Protein AF-A0A1Z5L841-F1 (afdb_monomer_lite)

Structure (mmCIF, N/CA/C/O backbone):
data_AF-A0A1Z5L841-F1
#
_entry.id   AF-A0A1Z5L841-F1
#
loop_
_atom_site.group_PDB
_atom_site.id
_atom_site.type_symbol
_atom_site.label_atom_id
_atom_site.label_alt_id
_atom_site.label_comp_id
_atom_site.label_asym_id
_atom_site.label_entity_id
_atom_site.label_seq_id
_atom_site.pdbx_PDB_ins_code
_atom_site.Cartn_x
_atom_site.Cartn_y
_atom_site.Cartn_z
_atom_site.occupancy
_atom_site.B_iso_or_equiv
_atom_site.auth_seq_id
_atom_site.auth_comp_id
_atom_site.auth_asym_id
_atom_site.auth_atom_id
_atom_site.pdbx_PDB_model_num
ATOM 1 N N . MET A 1 1 ? -15.354 4.764 -1.274 1.00 84.69 1 MET A N 1
ATOM 2 C CA . MET A 1 1 ? -15.382 4.448 0.173 1.00 84.69 1 MET A CA 1
ATOM 3 C C . MET A 1 1 ? -15.505 5.686 1.070 1.00 84.69 1 MET A C 1
ATOM 5 O O . MET A 1 1 ? -16.439 5.724 1.856 1.00 84.69 1 MET A O 1
ATOM 9 N N . LEU A 1 2 ? -14.671 6.729 0.937 1.00 92.12 2 LEU A N 1
ATOM 10 C CA . LEU A 1 2 ? -14.727 7.920 1.820 1.00 92.12 2 LEU A CA 1
ATOM 11 C C . LEU A 1 2 ? -16.116 8.593 1.893 1.00 92.12 2 LEU A C 1
ATOM 13 O O . LEU A 1 2 ? -16.701 8.682 2.966 1.00 92.12 2 LEU A O 1
ATOM 17 N N . ARG A 1 3 ? -16.724 8.930 0.746 1.00 94.94 3 ARG A N 1
ATOM 18 C CA . ARG A 1 3 ? -18.098 9.484 0.678 1.00 94.94 3 ARG A CA 1
ATOM 19 C C . ARG A 1 3 ? -19.170 8.565 1.291 1.00 94.94 3 ARG A C 1
ATOM 21 O O . ARG A 1 3 ? -20.250 9.014 1.668 1.00 94.94 3 ARG A O 1
ATOM 28 N N . PHE A 1 4 ? -18.938 7.253 1.302 1.00 94.81 4 PHE A N 1
ATOM 29 C CA . PHE A 1 4 ? -19.878 6.303 1.901 1.00 94.81 4 PHE A CA 1
ATOM 30 C C . PHE A 1 4 ? -19.838 6.389 3.428 1.00 94.81 4 PHE A C 1
ATOM 32 O O . PHE A 1 4 ? -20.906 6.448 4.036 1.00 94.81 4 PHE A O 1
ATOM 39 N N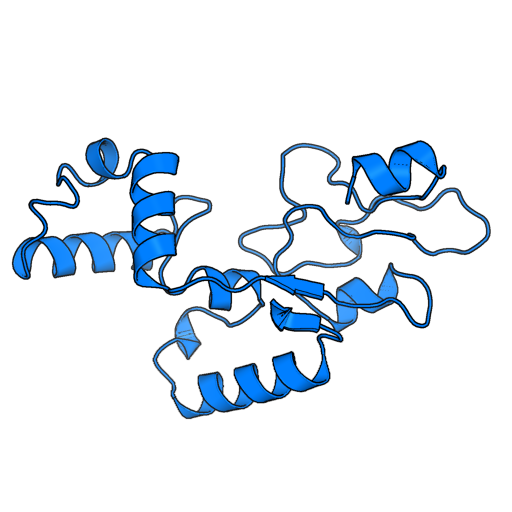 . GLY A 1 5 ? -18.636 6.422 4.014 1.00 94.19 5 GLY A N 1
ATOM 40 C CA . GLY A 1 5 ? -18.472 6.507 5.462 1.00 94.19 5 GLY A CA 1
ATOM 41 C C . GLY A 1 5 ? -18.824 7.882 6.022 1.00 94.19 5 GLY A C 1
ATOM 42 O O . GLY A 1 5 ? -19.518 7.944 7.028 1.00 94.19 5 GLY A O 1
ATOM 43 N N . GLU A 1 6 ? -18.482 8.969 5.322 1.00 95.19 6 GLU A N 1
ATOM 44 C CA . GLU A 1 6 ? -18.864 10.335 5.716 1.00 95.19 6 GLU A CA 1
ATOM 45 C C . GLU A 1 6 ? -20.388 10.459 5.865 1.00 95.19 6 GLU A C 1
ATOM 47 O O . GLU A 1 6 ? -20.886 10.840 6.920 1.00 95.19 6 GLU A O 1
ATOM 52 N N . ARG A 1 7 ? -21.150 10.027 4.848 1.00 97.12 7 ARG A N 1
ATOM 53 C CA . ARG A 1 7 ? -22.625 10.066 4.868 1.00 97.12 7 ARG A CA 1
ATOM 54 C C . ARG A 1 7 ? -23.269 9.197 5.952 1.00 97.12 7 ARG A C 1
ATOM 56 O O . ARG A 1 7 ? -24.466 9.323 6.180 1.00 97.12 7 ARG A O 1
ATOM 63 N N . ARG A 1 8 ? -22.513 8.288 6.570 1.00 95.38 8 ARG A N 1
ATOM 64 C CA . ARG A 1 8 ? -22.977 7.375 7.625 1.00 95.38 8 ARG A CA 1
ATOM 65 C C . ARG A 1 8 ? -22.369 7.684 8.993 1.00 95.38 8 ARG A C 1
ATOM 67 O O . ARG A 1 8 ? -22.625 6.937 9.928 1.00 95.38 8 ARG A O 1
ATOM 74 N N . GLY A 1 9 ? -21.578 8.753 9.113 1.00 92.75 9 GLY A N 1
ATOM 75 C CA . GLY A 1 9 ? -20.898 9.097 10.361 1.00 92.75 9 GLY A CA 1
ATOM 76 C C . GLY A 1 9 ? -19.879 8.047 10.817 1.00 92.75 9 GLY A C 1
ATOM 77 O O . GLY A 1 9 ? -19.679 7.889 12.017 1.00 92.75 9 GLY A O 1
ATOM 78 N N . LEU A 1 10 ? -19.266 7.313 9.880 1.00 92.44 10 LEU A N 1
ATOM 79 C CA . LEU A 1 10 ? -18.241 6.315 10.190 1.00 92.44 10 LEU A CA 1
ATOM 80 C C . LEU A 1 10 ? -16.895 6.978 10.499 1.00 92.44 10 LEU A C 1
ATOM 82 O O . LEU A 1 10 ? -16.543 8.013 9.931 1.00 92.44 10 LEU A O 1
ATOM 86 N N . SER A 1 11 ? -16.127 6.342 11.374 1.00 92.75 11 SER A N 1
ATOM 87 C CA . SER A 1 11 ? -14.771 6.745 11.732 1.00 92.75 11 SER A CA 1
ATOM 88 C C . SER A 1 11 ? -13.735 6.213 10.736 1.00 92.75 11 SER A C 1
ATOM 90 O O . SER A 1 11 ? -13.853 5.107 10.205 1.00 92.75 11 SER A O 1
ATOM 92 N N . PHE A 1 12 ? -12.691 7.007 10.485 1.00 93.56 12 PHE A N 1
ATOM 93 C CA . PHE A 1 12 ? -11.648 6.691 9.511 1.00 93.56 12 PHE A CA 1
ATOM 94 C C . PHE A 1 12 ? -10.262 6.731 10.139 1.00 93.56 12 PHE A C 1
ATOM 96 O O . PHE A 1 12 ? -9.937 7.671 10.864 1.00 93.56 12 PHE A O 1
ATOM 103 N N . VAL A 1 13 ? -9.410 5.779 9.768 1.00 94.44 13 VAL A N 1
ATOM 104 C CA . VAL A 1 13 ? -7.965 5.930 9.941 1.00 94.44 13 VAL A CA 1
ATOM 105 C C . VAL A 1 13 ? -7.474 6.908 8.872 1.00 94.44 13 VAL A C 1
ATOM 107 O O . VAL A 1 13 ? -7.531 6.603 7.678 1.00 94.44 13 VAL A O 1
ATOM 110 N N . LEU A 1 14 ? -7.008 8.086 9.290 1.00 93.00 14 LEU A N 1
ATOM 111 C CA . LEU A 1 14 ? -6.501 9.136 8.402 1.00 93.00 14 LEU A CA 1
ATOM 112 C C . LEU A 1 14 ? -5.106 9.587 8.844 1.00 93.00 14 LEU A C 1
ATOM 114 O O . LEU A 1 14 ? -4.848 9.657 10.048 1.00 93.00 14 LEU A O 1
ATOM 118 N N . PRO A 1 15 ? -4.201 9.896 7.898 1.00 90.25 15 PRO A N 1
ATOM 119 C CA . PRO A 1 15 ? -2.897 10.435 8.246 1.00 90.25 15 PRO A CA 1
ATOM 120 C C . PRO A 1 15 ? -3.037 11.875 8.774 1.00 90.25 15 PRO A C 1
ATOM 122 O O . PRO A 1 15 ? -3.923 12.606 8.328 1.00 90.25 15 PRO A O 1
ATOM 125 N N . PRO A 1 16 ? -2.152 12.322 9.685 1.00 84.75 16 PRO A N 1
ATOM 126 C CA . PRO A 1 16 ? -2.199 13.683 10.230 1.00 84.75 16 PRO A CA 1
ATOM 127 C C . PRO A 1 16 ? -1.899 14.749 9.165 1.00 84.75 16 PRO A C 1
ATOM 129 O O . PRO A 1 16 ? -2.379 15.875 9.247 1.00 84.75 16 PRO A O 1
ATOM 132 N N . ALA A 1 17 ? -1.100 14.384 8.162 1.00 81.56 17 ALA A N 1
ATOM 133 C CA . ALA A 1 17 ? -0.815 15.169 6.974 1.00 81.56 17 ALA A CA 1
ATOM 134 C C . ALA A 1 17 ? -0.449 14.216 5.824 1.00 81.56 17 ALA A C 1
ATOM 136 O O . ALA A 1 17 ? 0.070 13.124 6.065 1.00 81.56 17 ALA A O 1
ATOM 137 N N . SER A 1 18 ? -0.638 14.661 4.578 1.00 85.88 18 SER A N 1
ATOM 138 C CA . SER A 1 18 ? -0.393 13.912 3.330 1.00 85.88 18 SER A CA 1
ATOM 139 C C . SER A 1 18 ? -1.490 12.924 2.917 1.00 85.88 18 SER A C 1
ATOM 141 O O . SER A 1 18 ? -2.543 12.823 3.536 1.00 85.88 18 SER A O 1
ATOM 143 N N . ASN A 1 19 ? -1.230 12.218 1.815 1.00 87.19 19 ASN A N 1
ATOM 144 C CA . ASN A 1 19 ? -2.110 11.214 1.250 1.00 87.19 19 ASN A CA 1
ATOM 145 C C . ASN A 1 19 ? -1.707 9.767 1.587 1.00 87.19 19 ASN A C 1
ATOM 147 O O . ASN A 1 19 ? -2.274 8.861 0.986 1.00 87.19 19 ASN A O 1
ATOM 151 N N . TYR A 1 20 ? -0.761 9.528 2.504 1.00 89.75 20 TYR A N 1
ATOM 152 C CA . TYR A 1 20 ? -0.355 8.174 2.902 1.00 89.75 20 TYR A CA 1
ATOM 153 C C . TYR A 1 20 ? -0.302 7.990 4.421 1.00 89.75 20 TYR A C 1
ATOM 155 O O . TYR A 1 20 ? 0.194 8.841 5.155 1.00 89.75 20 TYR A O 1
ATOM 163 N N . LEU A 1 21 ? -0.754 6.821 4.871 1.00 91.62 21 LEU A N 1
ATOM 164 C CA . LEU A 1 21 ? -0.488 6.247 6.186 1.00 91.62 21 LEU A CA 1
ATOM 165 C C . LEU A 1 21 ? 0.743 5.343 6.073 1.00 91.62 21 LEU A C 1
ATOM 167 O O . LEU A 1 21 ? 0.641 4.151 5.777 1.00 91.62 21 LEU A O 1
ATOM 171 N N . GLY A 1 22 ? 1.917 5.945 6.252 1.00 80.69 22 GLY A N 1
ATOM 172 C CA . GLY A 1 22 ? 3.195 5.283 6.004 1.00 80.69 22 GLY A CA 1
ATOM 173 C C . GLY A 1 22 ? 3.684 5.512 4.576 1.00 80.69 22 GLY A C 1
ATOM 174 O O . GLY A 1 22 ? 3.441 6.571 4.011 1.00 80.69 22 GLY A O 1
ATOM 175 N N . HIS A 1 23 ? 4.374 4.520 4.010 1.00 84.12 23 HIS A N 1
ATOM 176 C CA . HIS A 1 23 ? 5.159 4.595 2.770 1.00 84.12 23 HIS A CA 1
ATOM 177 C C . HIS A 1 23 ? 6.548 5.263 2.935 1.00 84.12 23 HIS A C 1
ATOM 179 O O . HIS A 1 23 ? 6.641 6.428 3.315 1.00 84.12 23 HIS A O 1
ATOM 185 N N . PRO A 1 24 ? 7.660 4.545 2.661 1.00 89.06 24 PRO A N 1
ATOM 186 C CA . PRO A 1 24 ? 7.736 3.169 2.141 1.00 89.06 24 PRO A CA 1
ATOM 187 C C . PRO A 1 24 ? 7.502 2.082 3.208 1.00 89.06 24 PRO A C 1
ATOM 189 O O . PRO A 1 24 ? 7.454 0.892 2.897 1.00 89.06 24 PRO A O 1
ATOM 192 N N . LYS A 1 25 ? 7.367 2.467 4.482 1.00 91.94 25 LYS A N 1
ATOM 193 C CA . LYS A 1 25 ? 7.132 1.518 5.577 1.00 91.94 25 LYS A CA 1
ATOM 194 C C . LYS A 1 25 ? 5.721 0.912 5.491 1.00 91.94 25 LYS A C 1
ATOM 196 O O . LYS A 1 25 ? 4.799 1.658 5.140 1.00 91.94 25 LYS A O 1
ATOM 201 N N . PRO A 1 26 ? 5.546 -0.381 5.838 1.00 95.12 26 PRO A N 1
ATOM 202 C CA . PRO A 1 26 ? 4.231 -0.970 6.077 1.00 95.12 26 PRO A CA 1
ATOM 203 C C . PRO A 1 26 ? 3.434 -0.155 7.092 1.00 95.12 26 PRO A C 1
ATOM 205 O O . PRO A 1 26 ? 4.016 0.525 7.945 1.00 95.12 26 PRO A O 1
ATOM 208 N N . PHE A 1 27 ? 2.109 -0.243 7.017 1.00 96.56 27 PHE A N 1
ATOM 209 C CA . PHE A 1 27 ? 1.238 0.330 8.029 1.00 96.56 27 PHE A CA 1
ATOM 210 C C . PHE A 1 27 ? 1.616 -0.204 9.414 1.00 96.56 27 PHE A C 1
ATOM 212 O O . PHE A 1 27 ? 1.909 -1.389 9.592 1.00 96.56 27 PHE A O 1
ATOM 219 N N . HIS A 1 28 ? 1.597 0.689 10.395 1.00 96.44 28 HIS A N 1
ATOM 220 C CA . HIS A 1 28 ? 1.764 0.362 11.801 1.00 96.44 28 HIS A CA 1
ATOM 221 C C . HIS A 1 28 ? 0.711 1.126 12.594 1.00 96.44 28 HIS A C 1
ATOM 223 O O . HIS A 1 28 ? 0.438 2.288 12.284 1.00 96.44 28 HIS A O 1
ATOM 229 N N . ARG A 1 29 ? 0.143 0.521 13.641 1.00 94.38 29 ARG A N 1
ATOM 230 C CA . ARG A 1 29 ? -0.962 1.122 14.406 1.00 94.38 29 ARG A CA 1
ATOM 231 C C . ARG A 1 29 ? -0.630 2.493 14.995 1.00 94.38 29 ARG A C 1
ATOM 233 O O . ARG A 1 29 ? -1.514 3.322 15.142 1.00 94.38 29 ARG A O 1
ATOM 240 N N . SER A 1 30 ? 0.647 2.761 15.281 1.00 93.06 30 SER A N 1
ATOM 241 C CA . SER A 1 30 ? 1.108 4.068 15.780 1.00 93.06 30 SER A CA 1
ATOM 242 C C . SER A 1 30 ? 0.965 5.204 14.759 1.00 93.06 30 SER A C 1
ATOM 244 O O . SER A 1 30 ? 1.170 6.360 15.110 1.00 93.06 30 SER A O 1
ATOM 246 N N . MET A 1 31 ? 0.686 4.884 13.491 1.00 93.25 31 MET A N 1
ATOM 247 C CA . MET A 1 31 ? 0.358 5.864 12.453 1.00 93.25 31 MET A CA 1
ATOM 248 C C . MET A 1 31 ? -1.112 6.291 12.515 1.00 93.25 31 MET A C 1
ATOM 250 O O . MET A 1 31 ? -1.462 7.321 11.944 1.00 93.25 31 MET A O 1
ATOM 254 N N . ALA A 1 32 ? -1.970 5.503 13.172 1.00 90.81 32 ALA A N 1
ATOM 255 C CA . ALA A 1 32 ? -3.357 5.872 13.390 1.00 90.81 32 ALA A CA 1
ATOM 256 C C . ALA A 1 32 ? -3.444 6.932 14.503 1.00 90.81 32 ALA A C 1
ATOM 258 O O . ALA A 1 32 ? -2.743 6.822 15.514 1.00 90.81 32 ALA A O 1
ATOM 259 N N . PRO A 1 33 ? -4.297 7.957 14.344 1.00 87.00 33 PRO A N 1
ATOM 260 C CA . PRO A 1 33 ? -4.539 8.916 15.410 1.00 87.00 33 PRO A CA 1
ATOM 261 C C . PRO A 1 33 ? -5.206 8.233 16.611 1.00 87.00 33 PRO A C 1
ATOM 263 O O . PRO A 1 33 ? -5.831 7.179 16.484 1.00 87.00 33 PRO A O 1
ATOM 266 N N . ALA A 1 34 ? -5.094 8.851 17.787 1.00 82.44 34 ALA A N 1
ATOM 267 C CA . ALA A 1 34 ? -5.793 8.370 18.970 1.00 82.44 34 ALA A CA 1
ATOM 268 C C . ALA A 1 34 ? -7.314 8.417 18.749 1.00 82.44 34 ALA A C 1
ATOM 270 O O . ALA A 1 34 ? -7.862 9.419 18.283 1.00 82.44 34 ALA A O 1
ATOM 271 N N . LEU A 1 35 ? -7.996 7.327 19.093 1.00 78.44 35 LEU A N 1
ATOM 272 C CA . LEU A 1 35 ? -9.447 7.237 19.004 1.00 78.44 35 LEU A CA 1
ATOM 273 C C . LEU A 1 35 ? -10.109 7.940 20.184 1.00 78.44 35 LEU A C 1
ATOM 275 O O . LEU A 1 35 ? -9.777 7.685 21.336 1.00 78.44 35 LEU A O 1
ATOM 279 N N . ALA A 1 36 ? -11.102 8.777 19.886 1.00 60.84 36 ALA A N 1
ATOM 280 C CA . ALA A 1 36 ? -11.934 9.426 20.899 1.00 60.84 36 ALA A CA 1
ATOM 281 C C . ALA A 1 36 ? -13.174 8.593 21.294 1.00 60.84 36 ALA A C 1
ATOM 283 O O . ALA A 1 36 ? -13.904 8.972 22.209 1.00 60.84 36 ALA A O 1
ATOM 284 N N . ASN A 1 37 ? -13.466 7.492 20.586 1.00 64.88 37 ASN A N 1
ATOM 285 C CA . ASN A 1 37 ? -14.728 6.758 20.720 1.00 64.88 37 ASN A CA 1
ATOM 286 C C . ASN A 1 37 ? -14.676 5.638 21.785 1.00 64.88 37 ASN A C 1
ATOM 288 O O . ASN A 1 37 ? -13.613 5.143 22.149 1.00 64.88 37 ASN A O 1
ATOM 292 N N . ARG A 1 38 ? -15.854 5.205 22.263 1.00 65.88 38 ARG A N 1
ATOM 293 C CA . ARG A 1 38 ? -15.998 4.152 23.292 1.00 65.88 38 ARG A CA 1
ATOM 294 C C . ARG A 1 38 ? -15.618 2.748 22.813 1.00 65.88 38 ARG A C 1
ATOM 296 O O . ARG A 1 38 ? -15.388 1.878 23.643 1.00 65.88 38 ARG A O 1
ATOM 303 N N . SER A 1 39 ? -15.614 2.517 21.500 1.00 78.44 39 SER A N 1
ATOM 304 C CA . SER A 1 39 ? -15.353 1.192 20.928 1.00 78.44 39 SER A CA 1
ATOM 305 C C . SER A 1 39 ? -13.867 0.845 20.884 1.00 78.44 39 SER A C 1
ATOM 307 O O . SER A 1 39 ? -13.530 -0.331 20.895 1.00 78.44 39 SER A O 1
ATOM 309 N N . GLY A 1 40 ? -12.985 1.850 20.843 1.00 88.00 40 GLY A N 1
ATOM 310 C CA . GLY A 1 40 ? -11.547 1.639 20.688 1.00 88.00 40 GLY A CA 1
ATOM 311 C C . GLY A 1 40 ? -11.123 1.190 19.285 1.00 88.00 40 GLY A C 1
ATOM 312 O O . GLY A 1 40 ? -9.953 0.864 19.107 1.00 88.00 40 GLY A O 1
ATOM 313 N N . TYR A 1 41 ? -12.027 1.220 18.294 1.00 93.75 41 TYR A N 1
ATOM 314 C CA . TYR A 1 41 ? -11.741 0.864 16.900 1.00 93.75 41 TYR A CA 1
ATOM 315 C C . TYR A 1 41 ? -12.191 1.935 15.895 1.00 93.75 41 TYR A C 1
ATOM 317 O O . TYR A 1 41 ? -13.061 2.763 16.184 1.00 93.75 41 TYR A O 1
ATOM 325 N N . PHE A 1 42 ? -11.597 1.886 14.702 1.00 94.25 42 PHE A N 1
ATOM 326 C CA . PHE A 1 42 ? -12.047 2.596 13.507 1.00 94.25 42 PHE A CA 1
ATOM 327 C C . PHE A 1 42 ? -12.939 1.701 12.637 1.00 94.25 42 PHE A C 1
ATOM 329 O O . PHE A 1 42 ? -12.726 0.489 12.553 1.00 94.25 42 PHE A O 1
ATOM 336 N N . ASP A 1 43 ? -13.888 2.310 11.926 1.00 93.88 43 ASP A N 1
ATOM 337 C CA . ASP A 1 43 ? -14.766 1.600 10.989 1.00 93.88 43 ASP A CA 1
ATOM 338 C C . ASP A 1 43 ? -14.085 1.357 9.635 1.00 93.88 43 ASP A C 1
ATOM 340 O O . ASP A 1 43 ? -14.323 0.338 8.987 1.00 93.88 43 ASP A O 1
ATOM 344 N N . LEU A 1 44 ? -13.256 2.306 9.177 1.00 95.38 44 LEU A N 1
ATOM 345 C CA . LEU A 1 44 ? -12.682 2.300 7.832 1.00 95.38 44 LEU A CA 1
ATOM 346 C C . LEU A 1 44 ? -11.194 2.678 7.815 1.00 95.38 44 LEU A C 1
ATOM 348 O O . LEU A 1 44 ? -10.798 3.756 8.255 1.00 95.38 44 LEU A O 1
ATOM 352 N N . LEU A 1 45 ? -10.379 1.843 7.170 1.00 95.88 45 LEU A N 1
ATOM 353 C CA . LEU A 1 45 ? -9.026 2.175 6.713 1.00 95.88 45 LEU A CA 1
ATOM 354 C C . LEU A 1 45 ? -9.025 2.047 5.190 1.00 95.88 45 LEU A C 1
ATOM 356 O O . LEU A 1 45 ? -8.908 0.961 4.637 1.00 95.88 45 LEU A O 1
ATOM 360 N N . VAL A 1 46 ? -9.251 3.172 4.512 1.00 94.88 46 VAL A N 1
ATOM 361 C CA . VAL A 1 46 ? -9.459 3.224 3.050 1.00 94.88 46 VAL A CA 1
ATOM 362 C C . VAL A 1 46 ? -8.597 4.292 2.371 1.00 94.88 46 VAL A C 1
ATOM 364 O O . VAL A 1 46 ? -8.844 4.658 1.223 1.00 94.88 46 VAL A O 1
ATOM 367 N N . HIS A 1 47 ? -7.617 4.829 3.099 1.00 93.75 47 HIS A N 1
ATOM 368 C CA . HIS A 1 47 ? -6.597 5.731 2.570 1.00 93.75 47 HIS A CA 1
ATOM 369 C C . HIS A 1 47 ? -5.356 4.929 2.153 1.00 93.75 47 HIS A C 1
ATOM 371 O O . HIS A 1 47 ? -5.165 3.814 2.637 1.00 93.75 47 HIS A O 1
ATOM 377 N N . HIS A 1 48 ? -4.496 5.483 1.289 1.00 93.56 48 HIS A N 1
ATOM 378 C CA . HIS A 1 48 ? -3.256 4.807 0.894 1.00 93.56 48 HIS A CA 1
ATOM 379 C C . HIS A 1 48 ? -2.422 4.403 2.113 1.00 93.56 48 HIS A C 1
ATOM 381 O O . HIS A 1 48 ? -1.995 5.248 2.899 1.00 93.56 48 HIS A O 1
ATOM 387 N N . ALA A 1 49 ? -2.168 3.109 2.232 1.00 94.69 49 ALA A N 1
ATOM 388 C CA . ALA A 1 49 ? -1.340 2.499 3.253 1.00 94.69 49 ALA A CA 1
ATOM 389 C C . ALA A 1 49 ? -0.692 1.262 2.635 1.00 94.69 49 ALA A C 1
ATOM 391 O O . ALA A 1 49 ? -1.320 0.580 1.825 1.00 94.69 49 ALA A O 1
ATOM 392 N N . ARG A 1 50 ? 0.547 0.962 3.023 1.00 95.19 50 ARG A N 1
ATOM 393 C CA . ARG A 1 50 ? 1.168 -0.310 2.651 1.00 95.19 50 ARG A CA 1
ATOM 394 C C . ARG A 1 50 ? 0.622 -1.400 3.573 1.00 95.19 50 ARG A C 1
ATOM 396 O O . ARG A 1 50 ? 0.675 -1.240 4.793 1.00 95.19 50 ARG A O 1
ATOM 403 N N . PHE A 1 51 ? 0.058 -2.457 3.000 1.00 97.12 51 PHE A N 1
ATOM 404 C CA . PHE A 1 51 ? -0.684 -3.484 3.722 1.00 97.12 51 PHE A CA 1
ATOM 405 C C . PHE A 1 51 ? 0.165 -4.146 4.811 1.00 97.12 51 PHE A C 1
ATOM 407 O O . PHE A 1 51 ? 1.327 -4.493 4.608 1.00 97.12 51 PHE A O 1
ATOM 414 N N . ASN A 1 52 ? -0.447 -4.292 5.981 1.00 97.25 52 ASN A N 1
ATOM 415 C CA . ASN A 1 52 ? 0.066 -5.056 7.104 1.00 97.25 52 ASN A CA 1
ATOM 416 C C . ASN A 1 52 ? -1.150 -5.563 7.875 1.00 97.25 52 ASN A C 1
ATOM 418 O O . ASN A 1 52 ? -1.730 -4.824 8.673 1.00 97.25 52 ASN A O 1
ATOM 422 N N . GLU A 1 53 ? -1.563 -6.795 7.585 1.00 96.75 53 GLU A N 1
ATOM 423 C CA . GLU A 1 53 ? -2.804 -7.364 8.107 1.00 96.75 53 GLU A CA 1
ATOM 424 C C . GLU A 1 53 ? -2.892 -7.248 9.631 1.00 96.75 53 GLU A C 1
ATOM 426 O O . GLU A 1 53 ? -3.882 -6.746 10.162 1.00 96.75 53 GLU A O 1
ATOM 431 N N . GLN A 1 54 ? -1.833 -7.664 10.331 1.00 96.69 54 GLN A N 1
ATOM 432 C CA . GLN A 1 54 ? -1.802 -7.694 11.787 1.00 96.69 54 GLN A CA 1
ATOM 433 C C . GLN A 1 54 ? -2.024 -6.296 12.371 1.00 96.69 54 GLN A C 1
ATOM 435 O O . GLN A 1 54 ? -2.915 -6.098 13.196 1.00 96.69 54 GLN A O 1
ATOM 440 N N . GLU A 1 55 ? -1.255 -5.307 11.914 1.00 97.31 55 GLU A N 1
ATOM 441 C CA . GLU A 1 55 ? -1.350 -3.934 12.417 1.00 97.31 55 GLU A CA 1
ATOM 442 C C . GLU A 1 55 ? -2.681 -3.267 12.055 1.00 97.31 55 GLU A C 1
ATOM 444 O O . GLU A 1 55 ? -3.235 -2.521 12.863 1.00 97.31 55 GLU A O 1
ATOM 449 N N . MET A 1 56 ? -3.233 -3.561 10.876 1.00 97.00 56 MET A N 1
ATOM 450 C CA . MET A 1 56 ? -4.540 -3.044 10.467 1.00 97.00 56 MET A CA 1
ATOM 451 C C . MET A 1 56 ? -5.679 -3.648 11.298 1.00 97.00 56 MET A C 1
ATOM 453 O O . MET A 1 56 ? -6.569 -2.921 11.738 1.00 97.00 56 MET A O 1
ATOM 457 N N . ARG A 1 57 ? -5.635 -4.953 11.595 1.00 96.00 57 ARG A N 1
ATOM 458 C CA . ARG A 1 57 ? -6.628 -5.614 12.461 1.00 96.00 57 ARG A CA 1
ATOM 459 C C . ARG A 1 57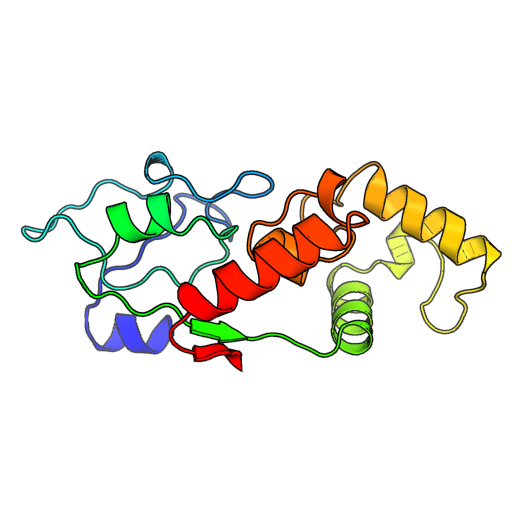 ? -6.619 -5.089 13.896 1.00 96.00 57 ARG A C 1
ATOM 461 O O . ARG A 1 57 ? -7.638 -5.171 14.566 1.00 96.00 57 ARG A O 1
ATOM 468 N N . HIS A 1 58 ? -5.507 -4.529 14.369 1.00 94.88 58 HIS A N 1
ATOM 469 C CA . HIS A 1 58 ? -5.441 -3.932 15.704 1.00 94.88 58 HIS A CA 1
ATOM 470 C C . HIS A 1 58 ? -6.165 -2.591 15.833 1.00 94.88 58 HIS A C 1
ATOM 472 O O . HIS A 1 58 ? -6.501 -2.206 16.951 1.00 94.88 58 HIS A O 1
ATOM 478 N N . VAL A 1 59 ? -6.375 -1.872 14.728 1.00 95.19 59 VAL A N 1
ATOM 479 C CA . VAL A 1 59 ? -7.060 -0.569 14.740 1.00 95.19 59 VAL A CA 1
ATOM 480 C C . VAL A 1 59 ? -8.494 -0.651 14.221 1.00 95.19 59 VAL A C 1
ATOM 482 O O . VAL A 1 59 ? -9.290 0.242 14.498 1.00 95.19 59 VAL A O 1
ATOM 485 N N . LEU A 1 60 ? -8.834 -1.705 13.478 1.00 95.19 60 LEU A N 1
ATOM 486 C CA . LEU A 1 60 ? -10.167 -1.933 12.923 1.00 95.19 60 LEU A CA 1
ATOM 487 C C . LEU A 1 60 ? -11.024 -2.807 13.840 1.00 95.19 60 LEU A C 1
ATOM 489 O O . LEU A 1 60 ? -10.510 -3.635 14.589 1.00 95.19 60 LEU A O 1
ATOM 493 N N . ALA A 1 61 ? -12.344 -2.641 13.751 1.00 92.19 61 ALA A N 1
ATOM 494 C CA . ALA A 1 61 ? -13.283 -3.424 14.547 1.00 92.19 61 ALA A CA 1
ATOM 495 C C . ALA A 1 61 ? -13.136 -4.943 14.297 1.00 92.19 61 ALA A C 1
ATOM 497 O O . ALA A 1 61 ? -12.845 -5.361 13.168 1.00 92.19 61 ALA A O 1
ATOM 498 N N . PRO A 1 62 ? -13.384 -5.798 15.311 1.00 92.25 62 PRO A N 1
ATOM 499 C CA . PRO A 1 62 ? -13.429 -7.244 15.120 1.00 92.25 62 PRO A CA 1
ATOM 500 C C . PRO A 1 62 ? -14.372 -7.633 13.974 1.00 92.25 62 PRO A C 1
ATOM 502 O O . PRO A 1 62 ? -15.505 -7.162 13.900 1.00 92.25 62 PRO A O 1
ATOM 505 N N . GLY A 1 63 ? -13.900 -8.495 13.071 1.00 93.00 63 GLY A N 1
ATOM 506 C CA . GLY A 1 63 ? -14.658 -8.895 11.880 1.00 93.00 63 GLY A CA 1
ATOM 507 C C . GLY A 1 63 ? -14.571 -7.927 10.694 1.00 93.00 63 GLY A C 1
ATOM 508 O O . GLY A 1 63 ? -15.285 -8.132 9.711 1.00 93.00 63 GLY A O 1
ATOM 509 N N . ALA A 1 64 ? -13.702 -6.908 10.752 1.00 95.62 64 ALA A N 1
ATOM 510 C CA . ALA A 1 64 ? -13.428 -6.025 9.622 1.00 95.62 64 ALA A CA 1
ATOM 511 C C . ALA A 1 64 ? -13.071 -6.806 8.350 1.00 95.62 64 ALA A C 1
ATOM 513 O O . ALA A 1 64 ? -12.331 -7.796 8.389 1.00 95.62 64 ALA A O 1
ATOM 514 N N . LYS A 1 65 ? -13.612 -6.318 7.231 1.00 97.25 65 LYS A N 1
ATOM 515 C CA . LYS A 1 65 ? -13.477 -6.918 5.908 1.00 97.25 65 LYS A CA 1
ATOM 516 C C . LYS A 1 65 ? -12.386 -6.235 5.102 1.00 97.25 65 LYS A C 1
ATOM 518 O O . LYS A 1 65 ? -12.339 -5.006 5.041 1.00 97.25 65 LYS A O 1
ATOM 523 N N . PHE A 1 66 ? -11.537 -7.037 4.478 1.00 97.94 66 PHE A N 1
ATOM 524 C CA . PHE A 1 66 ? -10.413 -6.584 3.673 1.00 97.94 66 PHE A CA 1
ATOM 525 C C . PHE A 1 66 ? -10.754 -6.745 2.199 1.00 97.94 66 PHE A C 1
ATOM 527 O O . PHE A 1 66 ? -11.045 -7.840 1.728 1.00 97.94 66 PHE A O 1
ATOM 534 N N . VAL A 1 67 ? -10.728 -5.632 1.471 1.00 97.56 67 VAL A N 1
ATOM 535 C CA . VAL A 1 67 ? -11.046 -5.591 0.043 1.00 97.56 67 VAL A CA 1
ATOM 536 C C . VAL A 1 67 ? -9.929 -4.860 -0.680 1.00 97.56 67 VAL A C 1
ATOM 538 O O . VAL A 1 67 ? -9.484 -3.807 -0.220 1.00 97.56 67 VAL A O 1
ATOM 541 N N . THR A 1 68 ? -9.492 -5.397 -1.813 1.00 97.12 68 THR A N 1
ATOM 542 C CA . THR A 1 68 ? -8.520 -4.739 -2.691 1.00 97.12 68 THR A CA 1
ATOM 543 C C . THR A 1 68 ? -8.902 -4.908 -4.157 1.00 97.12 68 THR A C 1
ATOM 545 O O . THR A 1 68 ? -9.814 -5.659 -4.495 1.00 97.12 68 THR A O 1
ATOM 548 N N . ILE A 1 69 ? -8.215 -4.167 -5.019 1.00 96.38 69 ILE A N 1
ATOM 549 C CA . ILE A 1 69 ? -8.350 -4.235 -6.471 1.00 96.38 69 ILE A CA 1
ATOM 550 C C . ILE A 1 69 ? -6.951 -4.435 -7.040 1.00 96.38 69 ILE A C 1
ATOM 552 O O . ILE A 1 69 ? -6.032 -3.684 -6.698 1.00 96.38 69 ILE A O 1
ATOM 556 N N . VAL A 1 70 ? -6.794 -5.424 -7.908 1.00 95.88 70 VAL A N 1
ATOM 557 C CA . VAL A 1 70 ? -5.595 -5.608 -8.723 1.00 95.88 70 VAL A CA 1
ATOM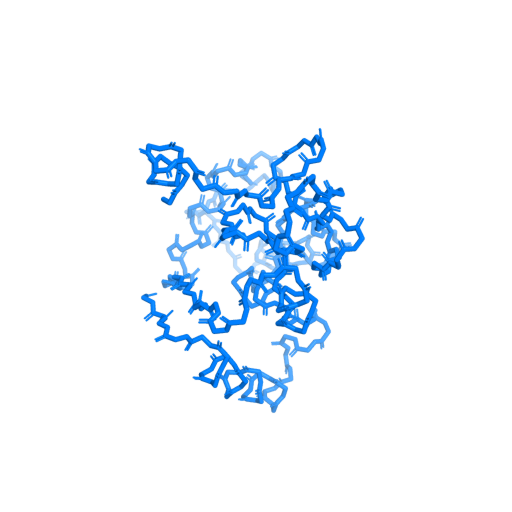 558 C C . VAL A 1 70 ? -5.885 -5.179 -10.157 1.00 95.88 70 VAL A C 1
ATOM 560 O O . VAL A 1 70 ? -7.025 -5.042 -10.588 1.00 95.88 70 VAL A O 1
ATOM 563 N N . ARG A 1 71 ? -4.832 -4.879 -10.908 1.00 96.75 71 ARG A N 1
ATOM 564 C CA . ARG A 1 71 ? -4.928 -4.451 -12.305 1.00 96.75 71 ARG A CA 1
ATOM 565 C C . ARG A 1 71 ? -3.998 -5.289 -13.157 1.00 96.75 71 ARG A C 1
ATOM 567 O O . ARG A 1 71 ? -3.035 -5.858 -12.648 1.00 96.75 71 ARG A O 1
ATOM 574 N N . GLU A 1 72 ? -4.255 -5.319 -14.458 1.00 96.69 72 GLU A N 1
ATOM 575 C CA . GLU A 1 72 ? -3.284 -5.858 -15.403 1.00 96.69 72 GLU A CA 1
ATOM 576 C C . GLU A 1 72 ? -1.952 -5.073 -15.250 1.00 96.69 72 GLU A C 1
ATOM 578 O O . GLU A 1 72 ? -1.967 -3.832 -15.221 1.00 96.69 72 GLU A O 1
ATOM 583 N N . PRO A 1 73 ? -0.805 -5.754 -15.039 1.00 93.06 73 PRO A N 1
ATOM 584 C CA . PRO A 1 73 ? 0.453 -5.088 -14.705 1.00 93.06 73 PRO A CA 1
ATOM 585 C C . PRO A 1 73 ? 0.964 -4.060 -15.724 1.00 93.06 73 PRO A C 1
ATOM 587 O O . PRO A 1 73 ? 1.507 -3.032 -15.308 1.00 93.06 73 PRO A O 1
ATOM 590 N N . ALA A 1 74 ? 0.830 -4.310 -17.029 1.00 90.75 74 ALA A N 1
ATOM 591 C CA . ALA A 1 74 ? 1.281 -3.385 -18.065 1.00 90.75 74 ALA A CA 1
ATOM 592 C C . ALA A 1 74 ? 0.391 -2.135 -18.136 1.00 90.75 74 ALA A C 1
ATOM 594 O O . ALA A 1 74 ? 0.920 -1.022 -18.170 1.00 90.75 74 ALA A O 1
ATOM 595 N N . GLU A 1 75 ? -0.932 -2.284 -18.046 1.00 94.12 75 GLU A N 1
ATOM 596 C CA . GLU A 1 75 ? -1.863 -1.147 -18.007 1.00 94.12 75 GLU A CA 1
ATOM 597 C C . GLU A 1 75 ? -1.665 -0.268 -16.765 1.00 94.12 75 GLU A C 1
ATOM 599 O O . GLU A 1 75 ? -1.740 0.967 -16.818 1.00 94.12 75 GLU A O 1
ATOM 604 N N . LEU A 1 76 ? -1.415 -0.892 -15.608 1.00 93.69 76 LEU A N 1
ATOM 605 C CA . LEU A 1 76 ? -1.072 -0.147 -14.402 1.00 93.69 76 LEU A CA 1
ATOM 606 C C . LEU A 1 76 ? 0.244 0.609 -14.593 1.00 93.69 76 LEU A C 1
ATOM 608 O O . LEU A 1 76 ? 0.327 1.780 -14.225 1.00 93.69 76 LEU A O 1
ATOM 612 N N . PHE A 1 77 ? 1.263 -0.034 -15.167 1.00 90.00 77 PHE A N 1
ATOM 613 C CA . PHE A 1 77 ? 2.543 0.616 -15.420 1.00 90.00 77 PHE A CA 1
ATOM 614 C C . PHE A 1 77 ? 2.399 1.826 -16.349 1.00 90.00 77 PHE A C 1
ATOM 616 O O . PHE A 1 77 ? 2.944 2.880 -16.031 1.00 90.00 77 PHE A O 1
ATOM 623 N N . GLU A 1 78 ? 1.629 1.724 -17.434 1.00 91.56 78 GLU A N 1
ATOM 624 C CA . GLU A 1 78 ? 1.334 2.852 -18.329 1.00 91.56 78 GLU A CA 1
ATOM 625 C C . GLU A 1 78 ? 0.663 4.014 -17.583 1.00 91.56 78 GLU A C 1
A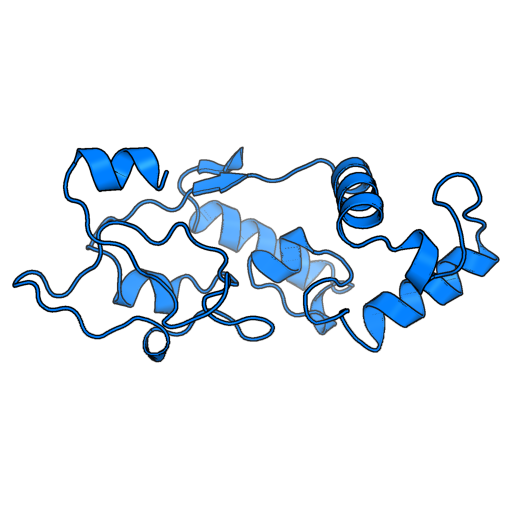TOM 627 O O . GLU A 1 78 ? 1.100 5.167 -17.669 1.00 91.56 78 GLU A O 1
ATOM 632 N N . SER A 1 79 ? -0.352 3.703 -16.774 1.00 93.38 79 SER A N 1
ATOM 633 C CA . SER A 1 79 ? -1.053 4.685 -15.947 1.00 93.38 79 SER A CA 1
ATOM 634 C C . SER A 1 79 ? -0.107 5.391 -14.965 1.00 93.38 79 SER A C 1
ATOM 636 O O . SER A 1 79 ? -0.134 6.619 -14.859 1.00 93.38 79 SER A O 1
ATOM 638 N N . LEU A 1 80 ? 0.776 4.643 -14.296 1.00 91.06 80 LEU A N 1
ATOM 639 C CA . LEU A 1 80 ? 1.795 5.183 -13.390 1.00 91.06 80 LEU A CA 1
ATOM 640 C C . LEU A 1 80 ? 2.845 6.018 -14.133 1.00 91.06 80 LEU A C 1
ATOM 642 O O . LEU A 1 80 ? 3.294 7.041 -13.611 1.00 91.06 80 LEU A O 1
ATOM 646 N N . TYR A 1 81 ? 3.208 5.612 -15.352 1.00 89.62 81 TYR A N 1
ATOM 647 C CA . TYR A 1 81 ? 4.151 6.328 -16.208 1.00 89.62 81 TYR A CA 1
ATOM 648 C C . TYR A 1 81 ? 3.658 7.731 -16.544 1.00 89.62 81 TYR A C 1
ATOM 650 O O . TYR A 1 81 ? 4.419 8.697 -16.458 1.00 89.62 81 TYR A O 1
ATOM 658 N N . SER A 1 82 ? 2.375 7.834 -16.890 1.00 91.56 82 SER A N 1
ATOM 659 C CA . SER A 1 82 ? 1.708 9.103 -17.162 1.00 91.56 82 SER A CA 1
ATOM 660 C C . SER A 1 82 ? 1.527 9.930 -15.886 1.00 91.56 82 SER A C 1
ATOM 662 O O . SER A 1 82 ? 1.959 11.080 -15.828 1.00 91.56 82 SER A O 1
ATOM 664 N N . TYR A 1 83 ? 0.969 9.331 -14.827 1.00 91.06 83 TYR A N 1
ATOM 665 C CA . TYR A 1 83 ? 0.619 10.036 -13.590 1.00 91.06 83 TYR A CA 1
ATOM 666 C C . TYR A 1 83 ? 1.825 10.678 -12.889 1.00 91.06 83 TYR A C 1
ATOM 668 O O . TYR A 1 83 ? 1.747 11.822 -12.444 1.00 91.06 83 TYR A O 1
ATOM 676 N N . TYR A 1 84 ? 2.953 9.965 -12.806 1.00 87.56 84 TYR A N 1
ATOM 677 C CA . TYR A 1 84 ? 4.181 10.481 -12.187 1.00 87.56 84 TYR A CA 1
ATOM 678 C C . TYR A 1 84 ? 5.081 11.263 -13.154 1.00 87.56 84 TYR A C 1
ATOM 680 O O . TYR A 1 84 ? 6.198 11.633 -12.780 1.00 87.56 84 TYR A O 1
ATOM 688 N N . ASP A 1 85 ? 4.611 11.513 -14.380 1.00 89.31 85 ASP A N 1
ATOM 689 C CA . ASP A 1 85 ? 5.359 12.189 -15.441 1.00 89.31 85 ASP A CA 1
ATOM 690 C C . ASP A 1 85 ? 6.759 11.579 -15.628 1.00 89.31 85 ASP A C 1
ATOM 692 O O . ASP A 1 85 ? 7.805 12.244 -15.643 1.00 89.31 85 ASP A O 1
ATOM 696 N N . LEU A 1 86 ? 6.783 10.246 -15.718 1.00 87.75 86 LEU A N 1
ATOM 697 C CA . LEU A 1 86 ? 8.022 9.487 -15.799 1.00 87.75 86 LEU A CA 1
ATOM 698 C C . LEU A 1 86 ? 8.776 9.769 -17.096 1.00 87.75 86 LEU A C 1
ATOM 700 O O . LEU A 1 86 ? 9.984 9.570 -17.125 1.00 87.75 86 LEU A O 1
ATOM 704 N N . VAL A 1 87 ? 8.122 10.327 -18.120 1.00 89.69 87 VAL A N 1
ATOM 705 C CA . VAL A 1 87 ? 8.791 10.845 -19.320 1.00 89.69 87 VAL A CA 1
ATOM 706 C C . VAL A 1 87 ? 9.826 11.899 -18.942 1.00 89.69 87 VAL A C 1
ATOM 708 O O . VAL A 1 87 ? 10.984 11.794 -19.343 1.00 89.69 87 VAL A O 1
ATOM 711 N N . LYS A 1 88 ? 9.455 12.902 -18.133 1.00 87.62 88 LYS A N 1
ATOM 712 C CA . LYS A 1 88 ? 10.397 13.951 -17.705 1.00 87.62 88 LYS A CA 1
ATOM 713 C C . LYS A 1 88 ? 11.511 13.390 -16.848 1.00 87.62 88 LYS A C 1
ATOM 715 O O . LYS A 1 88 ? 12.666 13.803 -16.965 1.00 87.62 88 LYS A O 1
ATOM 720 N N . GLN A 1 89 ? 11.174 12.436 -15.989 1.00 83.81 89 GLN A N 1
ATOM 721 C CA . GLN A 1 89 ? 12.161 11.836 -15.118 1.00 83.81 89 GLN A CA 1
ATOM 722 C C . GLN A 1 89 ? 13.146 11.004 -15.936 1.00 83.81 89 GLN A C 1
ATOM 724 O O . GLN A 1 89 ? 14.358 11.171 -15.780 1.00 83.81 89 GLN A O 1
ATOM 729 N N . PHE A 1 90 ? 12.642 10.075 -16.741 1.00 85.50 90 PHE A N 1
ATO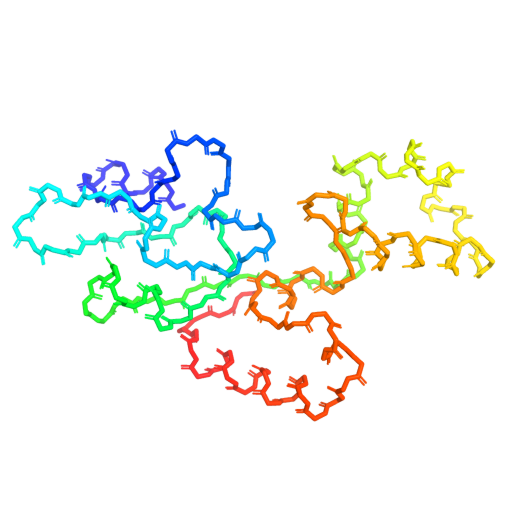M 730 C CA . PHE A 1 90 ? 13.418 9.074 -17.458 1.00 85.50 90 PHE A CA 1
ATOM 731 C C . PHE A 1 90 ? 14.003 9.576 -18.777 1.00 85.50 90 PHE A C 1
ATOM 733 O O . PHE A 1 90 ? 14.946 8.975 -19.279 1.00 85.50 90 PHE A O 1
ATOM 740 N N . ARG A 1 91 ? 13.503 10.697 -19.305 1.00 88.12 91 ARG A N 1
ATOM 741 C CA . ARG A 1 91 ? 13.846 11.235 -20.632 1.00 88.12 91 ARG A CA 1
ATOM 742 C C . ARG A 1 91 ? 13.601 10.231 -21.763 1.00 88.12 91 ARG A C 1
ATOM 744 O O . ARG A 1 91 ? 14.285 10.253 -22.780 1.00 88.12 91 ARG A O 1
ATOM 751 N N . VAL A 1 92 ? 12.631 9.346 -21.566 1.00 88.56 92 VAL A N 1
ATOM 752 C CA . VAL A 1 92 ? 12.195 8.322 -22.518 1.00 88.56 92 VAL A CA 1
ATOM 753 C C . VAL A 1 92 ? 10.673 8.362 -22.509 1.00 88.56 92 VAL A C 1
ATOM 755 O O . VAL A 1 92 ? 10.087 8.517 -21.447 1.00 88.56 92 VAL A O 1
ATOM 758 N N . SER A 1 93 ? 10.022 8.304 -23.665 1.00 88.69 93 SER A N 1
ATOM 759 C CA . SER A 1 93 ? 8.568 8.140 -23.729 1.00 88.69 93 SER A CA 1
ATOM 760 C C . SER A 1 93 ? 8.223 6.655 -23.790 1.00 88.69 93 SER A C 1
ATOM 762 O O . SER A 1 93 ? 9.030 5.865 -24.280 1.00 88.69 93 SER A O 1
ATOM 764 N N . LEU A 1 94 ? 7.055 6.262 -23.272 1.00 86.56 94 LEU A N 1
ATOM 765 C CA . LEU A 1 94 ? 6.685 4.847 -23.155 1.00 86.56 94 LEU A CA 1
ATOM 766 C C . LEU A 1 94 ? 6.675 4.129 -24.521 1.00 86.56 94 LEU A C 1
ATOM 768 O O . LEU A 1 94 ? 7.159 3.008 -24.623 1.00 86.56 94 LEU A O 1
ATOM 772 N N . ASP A 1 95 ? 6.238 4.817 -25.579 1.00 87.31 95 ASP A N 1
ATOM 773 C CA . ASP A 1 95 ? 6.230 4.357 -26.978 1.00 87.31 95 ASP A CA 1
ATOM 774 C C . ASP A 1 95 ? 7.631 4.197 -27.597 1.00 87.31 95 ASP A C 1
ATOM 776 O O . ASP A 1 95 ? 7.793 3.531 -28.616 1.00 87.31 95 ASP A O 1
ATOM 780 N N . ARG A 1 96 ? 8.663 4.789 -26.982 1.00 86.94 96 ARG A N 1
ATOM 781 C CA . ARG A 1 96 ? 10.063 4.747 -27.445 1.00 86.94 96 ARG A CA 1
ATOM 782 C C . ARG A 1 96 ? 10.958 3.902 -26.549 1.00 86.94 96 ARG A C 1
ATOM 784 O O . ARG A 1 96 ? 12.185 3.964 -26.659 1.00 86.94 96 ARG A O 1
ATOM 791 N N . VAL A 1 97 ? 10.366 3.135 -25.639 1.00 84.81 97 VAL A N 1
ATOM 792 C CA . VAL A 1 97 ? 11.110 2.254 -24.746 1.00 84.81 97 VAL A CA 1
ATOM 793 C C . VAL A 1 97 ? 11.748 1.121 -25.554 1.00 84.81 97 VAL A C 1
ATOM 795 O O . VAL A 1 97 ? 11.084 0.287 -26.156 1.00 84.81 97 VAL A O 1
ATOM 798 N N . THR A 1 98 ? 13.076 1.081 -25.536 1.00 84.94 98 THR A N 1
ATOM 799 C CA . THR A 1 98 ? 13.908 0.003 -26.084 1.00 84.94 98 THR A CA 1
ATOM 800 C C . THR A 1 98 ? 14.488 -0.871 -24.970 1.00 84.94 98 THR A C 1
ATOM 802 O O . THR A 1 98 ? 14.565 -0.440 -23.816 1.00 84.94 98 THR A O 1
ATOM 805 N N . ASN A 1 99 ? 15.015 -2.055 -25.305 1.00 84.19 99 ASN A N 1
ATOM 806 C CA . ASN A 1 99 ? 15.709 -2.927 -24.343 1.00 84.19 99 ASN A CA 1
ATOM 807 C C . ASN A 1 99 ? 16.849 -2.218 -23.588 1.00 84.19 99 ASN A C 1
ATOM 809 O O . ASN A 1 99 ? 17.012 -2.421 -22.386 1.00 84.19 99 ASN A O 1
ATOM 813 N N . SER A 1 100 ? 17.612 -1.347 -24.255 1.00 81.38 100 SER A N 1
ATOM 814 C CA . SER A 1 100 ? 18.689 -0.585 -23.609 1.00 81.38 100 SER A CA 1
ATOM 815 C C . SER A 1 100 ? 18.145 0.462 -22.632 1.00 81.38 100 SER A C 1
ATOM 817 O O . SER A 1 100 ? 18.661 0.594 -21.519 1.00 81.38 100 SER A O 1
ATOM 819 N N . SER A 1 101 ? 17.060 1.155 -22.994 1.00 83.31 101 SER A N 1
ATOM 820 C CA . SER A 1 101 ? 16.389 2.094 -22.088 1.00 83.31 101 SER A CA 1
ATOM 821 C C . SER A 1 101 ? 15.715 1.387 -20.903 1.00 83.31 101 SER A C 1
ATOM 823 O O . SER A 1 101 ? 15.764 1.900 -19.786 1.00 83.31 101 SER A O 1
ATOM 825 N N . LEU A 1 102 ? 15.182 0.172 -21.098 1.00 82.62 102 LEU A N 1
ATOM 826 C CA . LEU A 1 102 ? 14.559 -0.637 -20.045 1.00 82.62 102 LEU A CA 1
ATOM 827 C C . LEU A 1 102 ? 15.535 -0.986 -18.929 1.00 82.62 102 LEU A C 1
ATOM 829 O O . LEU A 1 102 ? 15.168 -0.904 -17.760 1.00 82.62 102 LEU A O 1
ATOM 833 N N . VAL A 1 103 ? 16.780 -1.344 -19.258 1.00 85.56 103 VAL A N 1
ATOM 834 C CA . VAL A 1 103 ? 17.814 -1.615 -18.244 1.00 85.56 103 VAL A CA 1
ATOM 835 C C . VAL A 1 103 ? 18.003 -0.396 -17.340 1.00 85.56 103 VAL A C 1
ATOM 837 O O . VAL A 1 103 ? 18.060 -0.521 -16.114 1.00 85.56 103 VAL A O 1
ATOM 840 N N . TRP A 1 104 ? 18.049 0.796 -17.934 1.00 82.62 104 TRP A N 1
ATOM 841 C CA . TRP A 1 104 ? 18.225 2.039 -17.194 1.00 82.62 104 TRP A CA 1
ATOM 842 C C . TRP A 1 104 ? 16.978 2.426 -16.380 1.00 82.62 104 TRP A C 1
ATOM 844 O O . TRP A 1 104 ? 17.109 2.746 -15.196 1.00 82.62 104 TRP A O 1
ATOM 854 N N . VAL A 1 105 ? 15.775 2.317 -16.957 1.00 84.06 105 VAL A N 1
ATOM 855 C CA . VAL A 1 105 ? 14.496 2.558 -16.261 1.00 84.06 105 VAL A CA 1
ATOM 856 C C . VAL A 1 105 ? 14.347 1.616 -15.065 1.00 84.06 105 VAL A C 1
ATOM 858 O O . VAL A 1 105 ? 14.117 2.075 -13.946 1.00 84.06 105 VAL A O 1
ATOM 861 N N . ARG A 1 106 ? 14.575 0.309 -15.258 1.00 84.75 106 ARG A N 1
ATOM 862 C CA . ARG A 1 106 ? 14.526 -0.697 -14.182 1.00 84.75 106 ARG A CA 1
ATOM 863 C C . ARG A 1 106 ? 15.527 -0.383 -13.079 1.00 84.75 106 ARG A C 1
ATOM 865 O O . ARG A 1 106 ? 15.165 -0.391 -11.906 1.00 84.75 106 ARG A O 1
ATOM 872 N N . LYS A 1 107 ? 16.771 -0.045 -13.435 1.00 83.00 107 LYS A N 1
ATOM 873 C CA . LYS A 1 107 ? 17.799 0.347 -12.460 1.00 83.00 107 LYS A CA 1
ATOM 874 C C . LYS A 1 107 ? 17.375 1.575 -11.655 1.00 83.00 107 LYS A C 1
ATOM 876 O O . LYS A 1 107 ? 17.687 1.656 -10.469 1.00 83.00 107 LYS A O 1
ATOM 881 N N . ARG A 1 108 ? 16.675 2.529 -12.269 1.00 81.50 108 ARG A N 1
ATOM 882 C CA . ARG A 1 108 ? 16.217 3.739 -11.584 1.00 81.50 108 ARG A CA 1
ATOM 883 C C . ARG A 1 108 ? 15.067 3.459 -10.624 1.00 81.50 108 ARG A C 1
ATOM 885 O O . ARG A 1 108 ? 15.168 3.870 -9.474 1.00 81.50 108 ARG A O 1
ATOM 892 N N . LEU A 1 109 ? 14.076 2.679 -11.058 1.00 80.94 109 LEU A N 1
ATOM 893 C CA . LEU A 1 109 ? 12.976 2.207 -10.210 1.00 80.94 109 LEU A CA 1
ATOM 894 C C . LEU A 1 109 ? 13.464 1.339 -9.035 1.00 80.94 109 LEU A C 1
ATOM 896 O O . LEU A 1 109 ? 12.856 1.358 -7.972 1.00 80.94 109 LEU A O 1
ATOM 900 N N . ALA A 1 110 ? 14.574 0.610 -9.203 1.00 77.06 110 ALA A N 1
ATOM 901 C CA . ALA A 1 110 ? 15.152 -0.239 -8.159 1.00 77.06 110 ALA A CA 1
ATOM 902 C C . ALA A 1 110 ? 16.053 0.507 -7.152 1.00 77.06 110 ALA A C 1
ATOM 904 O O . ALA A 1 110 ? 16.112 0.128 -5.987 1.00 77.06 110 ALA A O 1
ATOM 905 N N . ARG A 1 111 ? 16.806 1.534 -7.582 1.00 59.88 111 ARG A N 1
ATOM 906 C CA . ARG A 1 111 ? 17.813 2.215 -6.729 1.00 59.88 111 ARG A CA 1
ATOM 907 C C . ARG A 1 111 ? 17.233 3.298 -5.829 1.00 59.88 111 ARG A C 1
ATOM 909 O O . ARG A 1 111 ? 17.833 3.621 -4.808 1.00 59.88 111 ARG A O 1
ATOM 916 N N . LYS A 1 112 ? 16.122 3.892 -6.246 1.00 59.09 112 LYS A N 1
ATOM 917 C CA . LYS A 1 112 ? 15.338 4.855 -5.485 1.00 59.09 112 LYS A CA 1
ATOM 918 C C . LYS A 1 112 ? 13.903 4.666 -5.954 1.00 59.09 112 LYS A C 1
ATOM 920 O O . LYS A 1 112 ? 13.603 5.178 -7.036 1.00 59.09 112 LYS A O 1
ATOM 925 N N . PRO A 1 113 ? 13.029 3.952 -5.218 1.00 56.72 113 PRO A N 1
ATOM 926 C CA . PRO A 1 113 ? 11.615 4.145 -5.471 1.00 56.72 113 PRO A CA 1
ATOM 927 C C . PRO A 1 113 ? 11.393 5.658 -5.417 1.00 56.72 113 PRO A C 1
ATOM 929 O O . PRO A 1 113 ? 11.931 6.315 -4.526 1.00 56.72 113 PRO A O 1
ATOM 932 N N . LEU A 1 114 ? 10.764 6.227 -6.439 1.00 57.22 114 LEU A N 1
ATOM 933 C CA . LEU A 1 114 ? 10.607 7.672 -6.617 1.00 57.22 114 LEU A CA 1
ATOM 934 C C . LEU A 1 114 ? 9.673 8.220 -5.539 1.00 57.22 114 LEU A C 1
ATOM 936 O O . LEU A 1 114 ? 8.514 8.466 -5.830 1.00 57.22 114 LEU A O 1
ATOM 940 N N . ASP A 1 115 ? 10.131 8.253 -4.287 1.00 61.62 115 ASP A N 1
ATOM 941 C CA . ASP A 1 115 ? 9.429 8.418 -3.003 1.00 61.62 115 ASP A CA 1
ATOM 942 C C . ASP A 1 115 ? 8.146 7.570 -2.792 1.00 61.62 115 ASP A C 1
ATOM 944 O O . ASP A 1 115 ? 7.711 7.389 -1.655 1.00 61.62 115 ASP A O 1
ATOM 948 N N . LYS A 1 116 ? 7.553 7.024 -3.864 1.00 68.88 116 LYS A N 1
ATOM 949 C CA . LYS A 1 116 ? 6.200 6.465 -4.013 1.00 68.88 116 LYS A CA 1
ATOM 950 C C . LYS A 1 116 ? 6.064 5.404 -5.119 1.00 68.88 116 LYS A C 1
ATOM 952 O O . LYS A 1 116 ? 5.060 4.707 -5.131 1.00 68.88 116 LYS A O 1
ATOM 957 N N . LEU A 1 117 ? 7.032 5.280 -6.038 1.00 81.25 117 LEU A N 1
ATOM 958 C CA . LEU A 1 117 ? 6.940 4.366 -7.188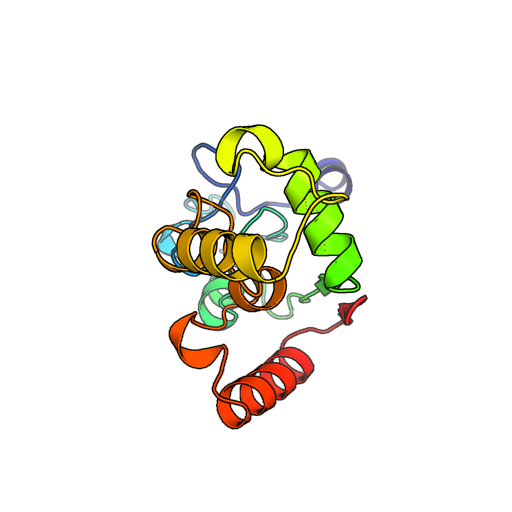 1.00 81.25 117 LEU A CA 1
ATOM 959 C C . LEU A 1 117 ? 8.163 3.455 -7.315 1.00 81.25 117 LEU A C 1
ATOM 961 O O . LEU A 1 117 ? 9.284 3.955 -7.396 1.00 81.25 117 LEU A O 1
ATOM 965 N N . GLY A 1 118 ? 7.943 2.146 -7.428 1.00 85.88 118 GLY A N 1
ATOM 966 C CA . GLY A 1 118 ? 8.985 1.144 -7.654 1.00 85.88 118 GLY A CA 1
ATOM 967 C C . GLY A 1 118 ? 8.578 0.038 -8.631 1.00 85.88 118 GLY A C 1
ATOM 968 O O . GLY A 1 118 ? 7.603 0.146 -9.373 1.00 85.88 118 GLY A O 1
ATOM 969 N N . LEU A 1 119 ? 9.367 -1.037 -8.649 1.00 88.19 119 LEU A N 1
ATOM 970 C CA . LEU A 1 119 ? 9.001 -2.272 -9.348 1.00 88.19 119 LEU A CA 1
ATOM 971 C C . LEU A 1 119 ? 7.880 -2.992 -8.587 1.00 88.19 119 LEU A C 1
ATOM 973 O O . LEU A 1 119 ? 7.808 -2.881 -7.368 1.00 88.19 119 LEU A O 1
ATOM 977 N N . ASN A 1 120 ? 7.044 -3.749 -9.304 1.00 91.50 120 ASN A N 1
ATOM 978 C CA . ASN A 1 120 ? 5.974 -4.574 -8.729 1.00 91.50 120 ASN A CA 1
ATOM 979 C C . ASN A 1 120 ? 5.093 -3.809 -7.725 1.00 91.50 120 ASN A C 1
ATOM 981 O O . ASN A 1 120 ? 4.845 -4.282 -6.617 1.00 91.50 120 ASN A O 1
ATOM 985 N N . GLN A 1 121 ? 4.627 -2.619 -8.123 1.00 91.00 121 GLN A N 1
ATOM 986 C CA . GLN A 1 121 ? 3.945 -1.674 -7.234 1.00 91.00 121 GLN A CA 1
ATOM 987 C C . GLN A 1 121 ? 2.754 -2.293 -6.484 1.00 91.00 121 GLN A C 1
ATOM 989 O O . GLN A 1 121 ? 2.644 -2.093 -5.282 1.00 91.00 121 GLN A O 1
ATOM 994 N N . MET A 1 122 ? 1.917 -3.109 -7.140 1.00 94.69 122 MET A N 1
ATOM 995 C CA . MET A 1 122 ? 0.805 -3.787 -6.451 1.00 94.69 122 MET A CA 1
ATOM 996 C C . MET A 1 122 ? 1.298 -4.730 -5.352 1.00 94.69 122 MET A C 1
ATOM 998 O O . MET A 1 122 ? 0.762 -4.721 -4.251 1.00 94.69 122 MET A O 1
ATOM 1002 N N . SER A 1 123 ? 2.341 -5.524 -5.619 1.00 95.38 123 SER A N 1
ATOM 1003 C CA . SER A 1 123 ? 2.929 -6.414 -4.611 1.00 95.38 123 SER A CA 1
ATOM 1004 C C . SER A 1 123 ? 3.552 -5.621 -3.465 1.00 95.38 123 SER A C 1
ATOM 1006 O O . SER A 1 123 ? 3.397 -6.003 -2.309 1.00 95.38 123 SER A O 1
ATOM 1008 N N . PHE A 1 124 ? 4.220 -4.507 -3.779 1.00 94.31 124 PHE A N 1
ATOM 1009 C CA . PHE A 1 124 ? 4.786 -3.603 -2.783 1.00 94.31 124 PHE A CA 1
ATOM 1010 C C . PHE A 1 124 ? 3.707 -3.019 -1.866 1.00 94.31 124 PHE A C 1
ATOM 1012 O O . PHE A 1 124 ? 3.833 -3.111 -0.644 1.00 94.31 124 PHE A O 1
ATOM 1019 N N . ASP A 1 125 ? 2.643 -2.464 -2.452 1.00 94.25 125 ASP A N 1
ATOM 1020 C CA . ASP A 1 125 ? 1.517 -1.858 -1.737 1.00 94.25 125 ASP A CA 1
ATOM 1021 C C . ASP A 1 125 ? 0.773 -2.896 -0.889 1.00 94.25 125 ASP A C 1
ATOM 1023 O O . ASP A 1 125 ? 0.348 -2.590 0.223 1.00 94.25 125 ASP A O 1
ATOM 1027 N N . LEU A 1 126 ? 0.694 -4.144 -1.361 1.00 96.56 126 LEU A N 1
ATOM 1028 C CA . LEU A 1 126 ? 0.132 -5.281 -0.629 1.00 96.56 126 LEU A CA 1
ATOM 1029 C C . LEU A 1 126 ? 1.112 -5.918 0.375 1.00 96.56 126 LEU A C 1
ATOM 1031 O O . LEU A 1 126 ? 0.770 -6.908 1.012 1.00 96.56 126 LEU A O 1
ATOM 1035 N N . GLY A 1 127 ? 2.302 -5.344 0.573 1.00 95.50 127 GLY A N 1
ATOM 1036 C CA . GLY A 1 127 ? 3.184 -5.679 1.694 1.00 95.50 127 GLY A CA 1
ATOM 1037 C C . GLY A 1 127 ? 4.362 -6.603 1.373 1.00 95.50 127 GLY A C 1
ATOM 1038 O O . GLY A 1 127 ? 5.178 -6.842 2.259 1.00 95.50 127 GLY A O 1
ATOM 1039 N N . LEU A 1 128 ? 4.535 -7.068 0.131 1.00 96.19 128 LEU A N 1
ATOM 1040 C CA . LEU A 1 128 ? 5.716 -7.856 -0.247 1.00 96.19 128 LEU A CA 1
ATOM 1041 C C . LEU A 1 128 ? 6.972 -6.975 -0.248 1.00 96.19 128 LEU A C 1
ATOM 1043 O O . LEU A 1 128 ? 6.941 -5.840 -0.735 1.00 96.19 128 LEU A O 1
ATOM 1047 N N . GLU A 1 129 ? 8.084 -7.475 0.290 1.00 93.31 129 GLU A N 1
ATOM 1048 C CA . GLU A 1 129 ? 9.329 -6.707 0.325 1.00 93.31 129 GLU A CA 1
ATOM 1049 C C . GLU A 1 129 ? 10.071 -6.737 -1.022 1.00 93.31 129 GLU A C 1
ATOM 1051 O O . GLU A 1 129 ? 10.118 -7.783 -1.679 1.00 93.31 129 GLU A O 1
ATOM 1056 N N . PRO A 1 130 ? 10.736 -5.635 -1.430 1.00 91.00 130 PRO A N 1
ATOM 1057 C CA . PRO A 1 130 ? 11.413 -5.559 -2.725 1.00 91.00 130 PRO A CA 1
ATOM 1058 C C . PRO A 1 130 ? 12.469 -6.638 -2.978 1.00 91.00 130 PRO A C 1
ATOM 1060 O O . PRO A 1 130 ? 12.643 -7.076 -4.114 1.00 91.00 130 PRO A O 1
ATOM 1063 N N . PHE A 1 131 ? 13.168 -7.096 -1.935 1.00 91.25 131 PHE A N 1
ATOM 1064 C CA . PHE A 1 131 ? 14.174 -8.154 -2.075 1.00 91.25 131 PHE A CA 1
ATOM 1065 C C . PHE A 1 131 ? 13.559 -9.528 -2.393 1.00 91.25 131 PHE A C 1
ATOM 1067 O O . PHE A 1 131 ? 14.269 -10.412 -2.861 1.00 91.25 131 PHE A O 1
ATOM 1074 N N . GLN A 1 132 ? 12.249 -9.699 -2.187 1.00 94.94 132 GLN A N 1
ATOM 1075 C CA . GLN A 1 132 ? 11.514 -10.940 -2.449 1.00 94.94 132 GLN A CA 1
ATOM 1076 C C . GLN A 1 132 ? 10.890 -10.978 -3.848 1.00 94.94 132 GLN A C 1
ATOM 1078 O O . GLN A 1 132 ? 10.369 -12.007 -4.261 1.00 94.94 132 GLN A O 1
ATOM 1083 N N . PHE A 1 133 ? 10.939 -9.880 -4.606 1.00 92.88 133 PHE A N 1
ATOM 1084 C CA . PHE A 1 133 ? 10.245 -9.757 -5.893 1.00 92.88 133 PHE A CA 1
ATOM 1085 C C . PHE A 1 133 ? 10.675 -10.765 -6.961 1.00 92.88 133 PHE A C 1
ATOM 1087 O O . PHE A 1 133 ? 9.896 -11.042 -7.867 1.00 92.88 133 PHE A O 1
ATOM 1094 N N . ASN A 1 134 ? 11.896 -11.294 -6.866 1.00 92.31 134 ASN A N 1
ATOM 1095 C CA . ASN A 1 134 ? 12.417 -12.302 -7.792 1.00 92.31 134 ASN A CA 1
ATOM 1096 C C . ASN A 1 134 ? 12.491 -13.705 -7.163 1.00 92.31 134 ASN A C 1
ATOM 1098 O O . ASN A 1 134 ? 12.996 -14.627 -7.798 1.00 92.31 134 ASN A O 1
ATOM 1102 N N . ASP A 1 135 ? 12.015 -13.871 -5.926 1.00 97.19 135 ASP A N 1
ATOM 1103 C CA . ASP A 1 135 ? 11.911 -15.168 -5.261 1.00 97.19 135 ASP A CA 1
ATOM 1104 C C . ASP A 1 135 ? 10.516 -15.745 -5.530 1.00 97.19 135 ASP A C 1
ATOM 1106 O O . ASP A 1 135 ? 9.517 -15.332 -4.938 1.00 97.19 135 ASP A O 1
ATOM 1110 N N . LEU A 1 136 ? 10.454 -16.708 -6.452 1.00 97.12 136 LEU A N 1
ATOM 1111 C CA . LEU A 1 136 ? 9.201 -17.319 -6.885 1.00 97.12 136 LEU A CA 1
ATOM 1112 C C . LEU A 1 136 ? 8.464 -18.017 -5.733 1.00 97.12 136 LEU A C 1
ATOM 1114 O O . LEU A 1 136 ? 7.235 -17.986 -5.674 1.00 97.12 136 LEU A O 1
ATOM 1118 N N . GLU A 1 137 ? 9.188 -18.623 -4.791 1.00 98.12 137 GLU A N 1
ATOM 1119 C CA . GLU A 1 137 ? 8.548 -19.255 -3.643 1.00 98.12 137 GLU A CA 1
ATOM 1120 C C . GLU A 1 137 ? 7.971 -18.220 -2.680 1.00 98.12 137 GLU A C 1
ATOM 1122 O O . GLU A 1 137 ? 6.859 -18.406 -2.175 1.00 98.12 137 GLU A O 1
ATOM 1127 N N . ALA A 1 138 ? 8.698 -17.127 -2.429 1.00 97.94 138 ALA A N 1
ATOM 1128 C CA . ALA A 1 138 ? 8.197 -16.025 -1.614 1.00 97.94 138 ALA A CA 1
ATOM 1129 C C . ALA A 1 138 ? 6.949 -15.396 -2.239 1.00 97.94 138 ALA A C 1
ATOM 1131 O O . ALA A 1 138 ? 5.968 -15.180 -1.530 1.00 97.94 138 ALA A O 1
ATOM 1132 N N . VAL A 1 139 ? 6.947 -15.186 -3.558 1.00 97.62 139 VAL A N 1
ATOM 1133 C CA . VAL A 1 139 ? 5.783 -14.678 -4.296 1.00 97.62 139 VAL A CA 1
ATOM 1134 C C . VAL A 1 139 ? 4.597 -15.638 -4.182 1.00 97.62 139 VAL A C 1
ATOM 1136 O O . VAL A 1 139 ? 3.496 -15.204 -3.854 1.00 97.62 139 VAL A O 1
ATOM 1139 N N . HIS A 1 140 ? 4.792 -16.947 -4.359 1.00 98.31 140 HIS A N 1
ATOM 1140 C CA . HIS A 1 140 ? 3.702 -17.915 -4.201 1.00 98.31 140 HIS A CA 1
ATOM 1141 C C . HIS A 1 140 ? 3.161 -17.982 -2.767 1.00 98.31 140 HIS A C 1
ATOM 1143 O O . HIS A 1 140 ? 1.949 -18.096 -2.573 1.00 98.31 140 HIS A O 1
ATOM 1149 N N . ARG A 1 141 ? 4.031 -17.909 -1.750 1.00 98.31 141 ARG A N 1
ATOM 1150 C CA . ARG A 1 141 ? 3.598 -17.815 -0.345 1.00 98.31 141 ARG A CA 1
ATOM 1151 C C . ARG A 1 141 ? 2.795 -16.541 -0.102 1.00 98.31 141 ARG A C 1
ATOM 1153 O O . ARG A 1 141 ? 1.770 -16.597 0.567 1.00 98.31 141 ARG A O 1
ATOM 1160 N N . PHE A 1 142 ? 3.238 -15.427 -0.673 1.00 97.69 142 PHE A N 1
ATOM 1161 C CA . PHE A 1 142 ? 2.567 -14.142 -0.561 1.00 97.69 142 PHE A CA 1
ATOM 1162 C C . PHE A 1 142 ? 1.184 -14.148 -1.218 1.00 97.69 142 PHE A C 1
ATOM 1164 O O . PHE A 1 142 ? 0.223 -13.724 -0.590 1.00 97.69 142 PHE A O 1
ATOM 1171 N N . ILE A 1 143 ? 1.045 -14.714 -2.420 1.00 97.62 143 ILE A N 1
ATOM 1172 C CA . ILE A 1 143 ? -0.260 -14.855 -3.085 1.00 97.62 143 ILE A CA 1
ATOM 1173 C C . ILE A 1 143 ? -1.225 -15.679 -2.221 1.00 97.62 143 ILE A C 1
ATOM 1175 O O . ILE A 1 143 ? -2.349 -15.246 -1.996 1.00 97.62 143 ILE A O 1
ATOM 1179 N N . ARG A 1 144 ? -0.779 -16.817 -1.665 1.00 98.06 144 ARG A N 1
ATOM 1180 C CA . ARG A 1 144 ? -1.609 -17.626 -0.749 1.00 98.06 144 ARG A CA 1
ATOM 1181 C C . ARG A 1 144 ? -2.006 -16.870 0.517 1.00 98.06 144 ARG A C 1
ATOM 1183 O O . ARG A 1 144 ? -3.112 -17.042 1.012 1.00 98.06 144 ARG A O 1
ATOM 1190 N N . HIS A 1 145 ? -1.107 -16.047 1.050 1.00 97.50 145 HIS A N 1
ATOM 1191 C CA . HIS A 1 145 ? -1.422 -15.194 2.190 1.00 97.50 145 HIS A CA 1
ATOM 1192 C C . HIS A 1 145 ? -2.517 -14.181 1.839 1.00 97.50 145 HIS A C 1
ATOM 1194 O O . HIS A 1 145 ? -3.488 -14.075 2.584 1.00 97.50 145 HIS A O 1
ATOM 1200 N N . LEU A 1 146 ? -2.407 -13.499 0.694 1.00 97.50 146 LEU A N 1
ATOM 1201 C CA . LEU A 1 146 ? -3.423 -12.548 0.242 1.00 97.50 146 LEU A CA 1
ATOM 1202 C C . LEU A 1 146 ? -4.786 -13.219 0.034 1.00 97.50 146 LEU A C 1
ATOM 1204 O O . LEU A 1 146 ? -5.788 -12.658 0.463 1.00 97.50 146 LEU A O 1
ATOM 1208 N N . ASP A 1 147 ? -4.803 -14.424 -0.540 1.00 97.12 147 ASP A N 1
ATOM 1209 C CA . ASP A 1 147 ? -6.017 -15.231 -0.743 1.00 97.12 147 ASP A CA 1
ATOM 1210 C C . ASP A 1 147 ? -6.740 -15.551 0.580 1.00 97.12 147 ASP A C 1
ATOM 1212 O O . ASP A 1 147 ? -7.963 -15.571 0.645 1.00 97.12 147 ASP A O 1
ATOM 1216 N N . SER A 1 148 ? -5.985 -15.733 1.671 1.00 96.62 148 SER A N 1
ATOM 1217 C CA . SER A 1 148 ? -6.552 -15.929 3.014 1.00 96.62 148 SER A CA 1
ATOM 1218 C C . SER A 1 148 ? -6.916 -14.632 3.747 1.00 96.62 148 SER A C 1
ATOM 1220 O O . SER A 1 148 ? -7.783 -14.641 4.620 1.00 96.62 148 SER A O 1
ATOM 1222 N N . ALA A 1 149 ? -6.226 -13.531 3.441 1.00 96.75 149 ALA A N 1
ATOM 1223 C CA . ALA A 1 149 ? -6.316 -12.285 4.198 1.00 96.75 149 ALA A CA 1
ATOM 1224 C C . ALA A 1 149 ? -7.415 -11.352 3.672 1.00 96.75 149 ALA A C 1
ATOM 1226 O O . ALA A 1 149 ? -8.031 -10.631 4.461 1.00 96.75 149 ALA A O 1
ATOM 1227 N N . PHE A 1 150 ? -7.647 -11.348 2.356 1.00 98.12 150 PHE A N 1
ATOM 1228 C CA . PHE A 1 150 ? -8.638 -10.501 1.697 1.00 98.12 150 PHE A CA 1
ATOM 1229 C C . PHE A 1 150 ? -9.952 -11.252 1.483 1.00 98.12 150 PHE A C 1
ATOM 1231 O O . PHE A 1 150 ? -9.990 -12.312 0.875 1.00 98.12 150 PHE A O 1
ATOM 1238 N N . ASP A 1 151 ? -11.055 -10.655 1.931 1.00 98.12 151 ASP A N 1
ATOM 1239 C CA . ASP A 1 151 ? -12.404 -11.183 1.715 1.00 98.12 151 ASP A CA 1
ATOM 1240 C C . ASP A 1 151 ? -12.878 -10.999 0.261 1.00 98.12 151 ASP A C 1
ATOM 1242 O O . ASP A 1 151 ? -13.802 -11.679 -0.182 1.00 98.12 151 ASP A O 1
ATOM 1246 N N . LEU A 1 152 ? -12.289 -10.044 -0.469 1.00 98.06 152 LEU A N 1
ATOM 1247 C CA . LEU A 1 152 ? -12.579 -9.795 -1.878 1.00 98.06 152 LEU A CA 1
ATOM 1248 C C . LEU A 1 152 ? -11.381 -9.147 -2.585 1.00 98.06 152 LEU A C 1
ATOM 1250 O O . LEU A 1 152 ? -10.837 -8.139 -2.124 1.00 98.06 152 LEU A O 1
ATOM 1254 N N . VAL A 1 153 ? -11.040 -9.688 -3.752 1.00 97.00 153 VAL A N 1
ATOM 1255 C CA . VAL A 1 153 ? -10.086 -9.112 -4.705 1.00 97.00 153 VAL A CA 1
ATOM 1256 C C . VAL A 1 153 ? -10.818 -8.915 -6.030 1.00 97.00 153 VAL A C 1
ATOM 1258 O O . VAL A 1 153 ? -11.435 -9.858 -6.527 1.00 97.00 153 VAL A O 1
ATOM 1261 N N . LEU A 1 154 ? -10.789 -7.693 -6.562 1.00 94.19 154 LEU A N 1
ATOM 1262 C CA . LEU A 1 154 ? -11.370 -7.336 -7.864 1.00 94.19 154 LEU A CA 1
ATOM 1263 C C . LEU A 1 154 ? -10.294 -7.164 -8.933 1.00 94.19 154 LEU A C 1
ATOM 1265 O O . LEU A 1 154 ? -9.192 -6.695 -8.564 1.00 94.19 154 LEU A O 1
#

pLDDT: mean 90.05, std 8.77, range [56.72, 98.31]

Foldseek 3Di:
DVVVCVVVVFFEFDAPDDQELDALDAHALVRGDADPDPQQAGDDYDTQGQDDLVRNCNRHDPPDAAEEEDDDVVVVVLVVCVVVVVCVVLVADPVRDDPVSVVVVQCVLVPDVPSQHHPPNVCSSNPDDPVCPPVPVSVVVSVVVCVVRHPYYD

Sequence (154 aa):
MLRFGERRGLSFVLPPASNYLGHPKPFHRSMAPALANRSGYFDLLVHHARFNEQEMRHVLAPGAKFVTIVREPAELFESLYSYYDLVKQFRVSLDRVTNSSLVWVRKRLARKPLDKLGLNQMSFDLGLEPFQFNDLEAVHRFIRHLDSAFDLVL

InterPro domains:
  IPR009729 Galactose-3-O-sulfotransferase [PF06990] (2-154)
  IPR009729 Galactose-3-O-sulfotransferase [PTHR14647] (1-154)
  IPR027417 P-loop containing nucleoside triphosphate hydrolase [G3DSA:3.40.50.300] (1-154)
  IPR027417 P-loop containing nucleoside triphosphate hydrolase [SSF52540] (18-84)

Radius of gyration: 17.68 Å; chains: 1; bounding box: 42×34×51 Å

Secondary structure (DSSP, 8-state):
-HHHHHTTT--B---SSSSEESSSSPP-GGGSPPP-STTS-BSB--SEE---HHHHHHHBPTT---EE----HHHHHHHHHHHTTHHHHHS--GGG--HHHHHHHHHHHHHS--SS--TTHHHHHTT--GGGTT-HHHHHHHHHHHHHH-SEE-

Organism: Ornithodoros moubata (NCBI:txid6938)